Protein AF-A0A0N4YRZ8-F1 (afdb_monomer_lite)

Foldseek 3Di:
DPDWDWFFKWAQPPVNPDTDGQDPFTWTWDWDQDPVRWIWIWTAGPVRDTPDTDTDDDPDDPDDHTIDGPPPPPPDD

Structure (mmCIF, N/CA/C/O backbone):
data_AF-A0A0N4YRZ8-F1
#
_entry.id   AF-A0A0N4YRZ8-F1
#
loop_
_atom_site.group_PDB
_atom_site.id
_atom_site.type_symbol
_atom_site.label_atom_id
_atom_site.label_alt_id
_atom_site.label_comp_id
_atom_site.label_asym_id
_atom_site.label_entity_id
_atom_site.label_seq_id
_atom_site.pdbx_PDB_ins_code
_atom_site.Cartn_x
_atom_site.Cartn_y
_atom_site.Cartn_z
_atom_site.occupancy
_atom_site.B_iso_or_equiv
_atom_site.auth_seq_id
_atom_site.auth_comp_id
_atom_site.auth_asym_id
_atom_site.auth_atom_id
_atom_site.pdbx_PDB_model_num
ATOM 1 N N . MET A 1 1 ? 5.146 -11.733 -10.588 1.00 78.50 1 MET A N 1
ATOM 2 C CA . MET A 1 1 ? 4.561 -11.333 -9.285 1.00 78.50 1 MET A CA 1
ATOM 3 C C . MET A 1 1 ? 5.666 -11.400 -8.240 1.00 78.50 1 MET A C 1
ATOM 5 O O . MET A 1 1 ? 6.411 -12.366 -8.289 1.00 78.50 1 MET A O 1
ATOM 9 N N . LEU A 1 2 ? 5.830 -10.382 -7.385 1.00 82.44 2 LEU A N 1
ATOM 10 C CA . LEU A 1 2 ? 6.908 -10.323 -6.379 1.00 82.44 2 LEU A CA 1
ATOM 11 C C . LEU A 1 2 ? 6.429 -10.787 -5.000 1.00 82.44 2 LEU A C 1
ATOM 13 O O . LEU A 1 2 ? 7.112 -11.563 -4.346 1.00 82.44 2 LEU A O 1
ATOM 17 N N . ALA A 1 3 ? 5.252 -10.328 -4.572 1.00 84.88 3 ALA A N 1
ATOM 18 C CA . ALA A 1 3 ? 4.641 -10.734 -3.313 1.00 84.88 3 ALA A CA 1
ATOM 19 C C . ALA A 1 3 ? 3.118 -10.616 -3.384 1.00 84.88 3 ALA A C 1
ATOM 21 O O . ALA A 1 3 ? 2.569 -9.850 -4.185 1.00 84.88 3 ALA A O 1
ATOM 22 N N . ARG A 1 4 ? 2.447 -11.373 -2.518 1.00 86.69 4 ARG A N 1
ATOM 23 C CA . ARG A 1 4 ? 1.004 -11.322 -2.319 1.00 86.69 4 ARG A CA 1
ATOM 24 C C . ARG A 1 4 ? 0.691 -11.638 -0.865 1.00 86.69 4 ARG A C 1
ATOM 26 O O . ARG A 1 4 ? 1.170 -12.645 -0.353 1.00 86.69 4 ARG A O 1
ATOM 33 N N . ILE A 1 5 ? -0.087 -10.781 -0.218 1.00 86.56 5 ILE A N 1
ATOM 34 C CA . ILE A 1 5 ? -0.403 -10.911 1.205 1.00 86.56 5 ILE A CA 1
ATOM 35 C C . ILE A 1 5 ? -1.805 -10.385 1.502 1.00 86.56 5 ILE A C 1
ATOM 37 O O . ILE A 1 5 ? -2.282 -9.468 0.836 1.00 86.56 5 ILE A O 1
ATOM 41 N N . ASN A 1 6 ? -2.440 -10.961 2.519 1.00 87.94 6 ASN A N 1
ATOM 42 C CA . ASN A 1 6 ? -3.599 -10.361 3.164 1.00 87.94 6 ASN A CA 1
ATOM 43 C C . ASN A 1 6 ? -3.121 -9.515 4.347 1.00 87.94 6 ASN A C 1
ATOM 45 O O . ASN A 1 6 ? -2.492 -10.060 5.251 1.00 87.94 6 ASN A O 1
ATOM 49 N N . ALA A 1 7 ? -3.415 -8.217 4.358 1.00 84.50 7 ALA A N 1
ATOM 50 C CA . ALA A 1 7 ? -3.016 -7.326 5.448 1.00 84.50 7 ALA A CA 1
ATOM 51 C C . ALA A 1 7 ? -4.069 -6.249 5.722 1.00 84.50 7 ALA A C 1
ATOM 53 O O . ALA A 1 7 ? -4.862 -5.903 4.848 1.00 84.50 7 ALA A O 1
ATOM 54 N N . GLU A 1 8 ? -4.051 -5.699 6.929 1.00 88.56 8 GLU A N 1
ATOM 55 C CA . GLU A 1 8 ? -4.770 -4.469 7.252 1.00 88.56 8 GLU A CA 1
ATOM 56 C C . GLU A 1 8 ? -4.029 -3.268 6.649 1.00 88.56 8 GLU A C 1
ATOM 58 O O . GLU A 1 8 ? -2.794 -3.245 6.593 1.00 88.56 8 GLU A O 1
ATOM 63 N N . LEU A 1 9 ? -4.782 -2.274 6.176 1.00 84.12 9 LEU A N 1
ATOM 64 C CA . LEU A 1 9 ? -4.227 -1.072 5.561 1.00 84.12 9 LEU A CA 1
ATOM 65 C C . LEU A 1 9 ? -4.505 0.142 6.442 1.00 84.12 9 LEU A C 1
ATOM 67 O O . LEU A 1 9 ? -5.657 0.418 6.777 1.00 84.12 9 LEU A O 1
ATOM 71 N N . PHE A 1 10 ? -3.444 0.879 6.763 1.00 86.31 10 PHE A N 1
ATOM 72 C CA . PHE A 1 10 ? -3.506 2.097 7.556 1.00 86.31 10 PHE A CA 1
ATOM 73 C C . PHE A 1 10 ? -2.913 3.279 6.788 1.00 86.31 10 PHE A C 1
ATOM 75 O O . PHE A 1 10 ? -1.928 3.129 6.061 1.00 86.31 10 PHE A O 1
ATOM 82 N N . GLU A 1 11 ? -3.489 4.455 7.001 1.00 83.44 11 GLU A N 1
ATOM 83 C CA . GLU A 1 11 ? -2.965 5.746 6.566 1.00 83.44 11 GLU A CA 1
ATOM 84 C C . GLU A 1 11 ? -2.563 6.579 7.784 1.00 83.44 11 GLU A C 1
ATOM 86 O O . GLU A 1 11 ? -3.176 6.488 8.849 1.00 83.44 11 GLU A O 1
ATOM 91 N N . LEU A 1 12 ? -1.503 7.372 7.653 1.00 81.00 12 LEU A N 1
ATOM 92 C CA . LEU A 1 12 ? -1.118 8.303 8.704 1.00 81.00 12 LEU A CA 1
ATOM 93 C C . LEU A 1 12 ? -2.120 9.463 8.709 1.00 81.00 12 LEU A C 1
ATOM 95 O O . LEU A 1 12 ? -2.470 9.987 7.652 1.00 81.00 12 LEU A O 1
ATOM 99 N N . SER A 1 13 ? -2.591 9.870 9.886 1.00 83.69 13 SER A N 1
ATOM 100 C CA . SER A 1 13 ? -3.458 11.037 10.010 1.00 83.69 13 SER A CA 1
ATOM 101 C C . SER A 1 13 ? -2.768 12.289 9.456 1.00 83.69 13 SER A C 1
ATOM 103 O O . SER A 1 13 ? -1.543 12.389 9.521 1.00 83.69 13 SER A O 1
ATOM 105 N N . PRO A 1 14 ? -3.522 13.291 8.965 1.00 81.06 14 PRO A N 1
ATOM 106 C CA . PRO A 1 14 ? -2.931 14.500 8.381 1.00 81.06 14 PRO A CA 1
ATOM 107 C C . PRO A 1 14 ? -2.002 15.276 9.326 1.00 81.06 14 PRO A C 1
ATOM 109 O O . PRO A 1 14 ? -1.107 15.979 8.876 1.00 81.06 14 PRO A O 1
ATOM 112 N N . ASP A 1 15 ? -2.223 15.154 10.636 1.00 86.56 15 ASP A N 1
ATOM 113 C CA . ASP A 1 15 ? -1.387 15.752 11.682 1.00 86.56 15 ASP A CA 1
ATOM 114 C C . ASP A 1 15 ? -0.148 14.908 12.045 1.00 86.56 15 ASP A C 1
ATOM 116 O O . ASP A 1 15 ? 0.648 15.315 12.888 1.00 86.56 15 ASP A O 1
ATOM 120 N N . GLY A 1 16 ? 0.018 13.730 11.438 1.00 84.31 16 GLY A N 1
ATOM 121 C CA . GLY A 1 16 ? 1.145 12.830 11.664 1.00 84.31 16 GLY A CA 1
ATOM 122 C C . GLY A 1 16 ? 1.103 12.052 12.981 1.00 84.31 16 GLY A C 1
ATOM 123 O O . GLY A 1 16 ? 2.075 11.380 13.319 1.00 84.31 16 GLY A O 1
ATOM 124 N N . THR A 1 17 ? 0.019 12.141 13.755 1.00 86.69 17 THR A N 1
ATOM 125 C CA . THR A 1 17 ? 0.009 11.652 15.144 1.00 86.69 17 THR A CA 1
ATOM 126 C C . THR A 1 17 ? -0.478 10.216 15.318 1.00 86.69 17 THR A C 1
ATOM 128 O O . THR A 1 17 ? -0.147 9.581 16.320 1.00 86.69 17 THR A O 1
ATOM 131 N N . LYS A 1 18 ? -1.270 9.682 14.382 1.00 86.62 18 LYS A N 1
ATOM 132 C CA . LYS A 1 18 ? -1.897 8.359 14.521 1.00 86.62 18 LYS A CA 1
ATOM 133 C C . LYS A 1 18 ? -2.076 7.653 13.186 1.00 86.62 18 LYS A C 1
ATOM 135 O O . LYS A 1 18 ? -2.289 8.281 12.158 1.00 86.62 18 LYS A O 1
ATOM 140 N N . TRP A 1 19 ? -2.066 6.327 13.229 1.00 85.69 19 TRP A N 1
ATOM 141 C CA . TRP A 1 19 ? -2.425 5.483 12.094 1.00 85.69 19 TRP A CA 1
ATOM 142 C C . TRP A 1 19 ? -3.927 5.201 12.117 1.00 85.69 19 TRP A C 1
ATOM 144 O O . TRP A 1 19 ? -4.465 4.726 13.118 1.00 85.69 19 TRP A O 1
ATOM 154 N N . LEU A 1 20 ? -4.605 5.520 11.022 1.00 85.56 20 LEU A N 1
ATOM 155 C CA . LEU A 1 20 ? -6.035 5.333 10.826 1.00 85.56 20 LEU A CA 1
ATOM 1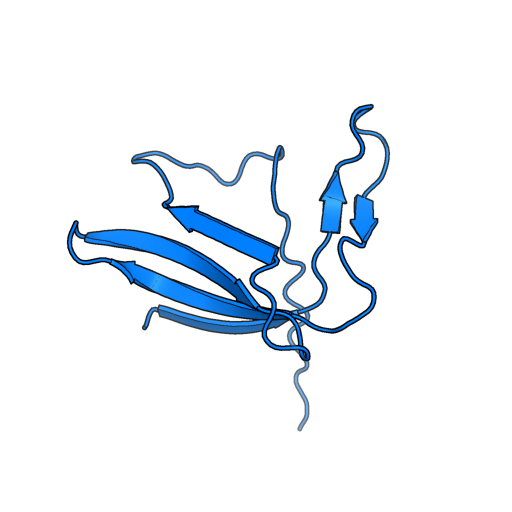56 C C . LEU A 1 20 ? -6.258 4.177 9.859 1.00 85.56 20 LEU A C 1
ATOM 158 O O . LEU A 1 20 ? -5.658 4.126 8.791 1.00 85.56 20 LEU A O 1
ATOM 162 N N . MET A 1 21 ? -7.111 3.233 10.241 1.00 87.81 21 MET A N 1
ATOM 163 C CA . MET A 1 21 ? -7.463 2.111 9.378 1.00 87.81 21 MET A CA 1
ATOM 164 C C . MET A 1 21 ? -8.280 2.619 8.184 1.00 87.81 21 MET A C 1
ATOM 166 O O . MET A 1 21 ? -9.301 3.280 8.375 1.00 87.81 21 MET A O 1
ATOM 170 N N . VAL A 1 22 ? -7.833 2.308 6.965 1.00 85.62 22 VAL A N 1
ATOM 171 C CA . VAL A 1 22 ? -8.443 2.816 5.722 1.00 85.62 22 VAL A CA 1
ATOM 172 C C . VAL A 1 22 ? -9.783 2.127 5.434 1.00 85.62 22 VAL A C 1
ATOM 174 O O . VAL A 1 22 ? -10.734 2.752 4.972 1.00 85.62 22 VAL A O 1
ATOM 177 N N . ASP A 1 23 ? -9.873 0.829 5.724 1.00 84.81 23 ASP A N 1
ATOM 178 C CA . ASP A 1 23 ? -11.097 0.022 5.674 1.00 84.81 23 ASP A CA 1
ATOM 179 C C . ASP A 1 23 ? -10.972 -1.072 6.741 1.00 84.81 23 ASP A C 1
ATOM 181 O O . ASP A 1 23 ? -9.886 -1.619 6.937 1.00 84.81 23 ASP A O 1
ATOM 185 N N . SER A 1 24 ? -12.072 -1.412 7.413 1.00 87.25 24 SER A N 1
ATOM 186 C CA . SER A 1 24 ? -12.088 -2.440 8.462 1.00 87.25 24 SER A CA 1
ATOM 187 C C . SER A 1 24 ? -11.918 -3.869 7.946 1.00 87.25 24 SER A C 1
ATOM 189 O O . SER A 1 24 ? -11.808 -4.808 8.733 1.00 87.25 24 SER A O 1
ATOM 191 N N . ARG A 1 25 ? -11.922 -4.062 6.625 1.00 89.00 25 ARG A N 1
ATOM 192 C CA . ARG A 1 25 ? -11.710 -5.361 5.987 1.00 89.00 25 ARG A CA 1
ATOM 193 C C . ARG A 1 25 ? -10.240 -5.573 5.645 1.00 89.00 25 ARG A C 1
ATOM 195 O O . ARG A 1 25 ? -9.552 -4.663 5.190 1.00 89.00 25 ARG A O 1
ATOM 202 N N . MET A 1 26 ? -9.804 -6.829 5.736 1.00 88.69 26 MET A N 1
ATOM 203 C CA . MET A 1 26 ? -8.499 -7.256 5.230 1.00 88.69 26 MET A CA 1
ATOM 204 C C . MET A 1 26 ? -8.352 -6.926 3.742 1.00 88.69 26 MET A C 1
ATOM 206 O O . MET A 1 26 ? -9.240 -7.220 2.934 1.00 88.69 26 MET A O 1
ATOM 210 N N . MET A 1 27 ? -7.205 -6.363 3.378 1.00 90.38 27 MET A N 1
ATOM 211 C CA . MET A 1 27 ? -6.842 -6.076 1.999 1.00 90.38 27 MET A CA 1
ATOM 212 C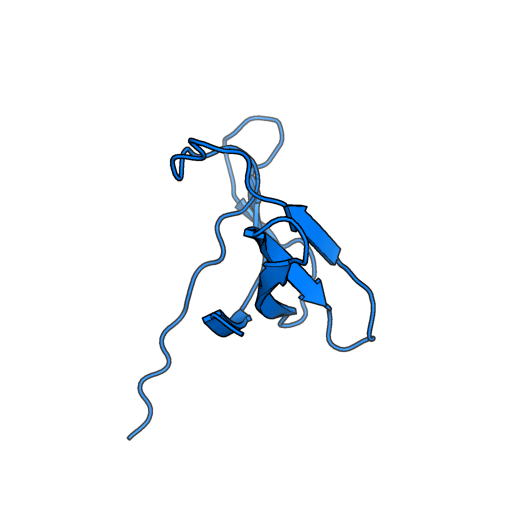 C . MET A 1 27 ? -6.090 -7.236 1.388 1.00 90.38 27 MET A C 1
ATOM 214 O O . MET A 1 27 ? -5.176 -7.790 1.994 1.00 90.38 27 MET A O 1
ATOM 218 N N . TYR A 1 28 ? -6.402 -7.513 0.132 1.00 92.88 28 TYR A N 1
ATOM 219 C CA . TYR A 1 28 ? -5.551 -8.300 -0.730 1.00 92.88 28 TYR A CA 1
ATOM 220 C C . TYR A 1 28 ? -4.511 -7.401 -1.390 1.00 92.88 28 TYR A C 1
ATOM 222 O O . TYR A 1 28 ? -4.823 -6.631 -2.302 1.00 92.88 28 TYR A O 1
ATOM 230 N N . ILE A 1 29 ? -3.268 -7.495 -0.928 1.00 90.62 29 ILE A N 1
ATOM 231 C CA . ILE A 1 29 ? -2.159 -6.686 -1.421 1.00 90.62 29 ILE A CA 1
ATOM 232 C C . ILE A 1 29 ? -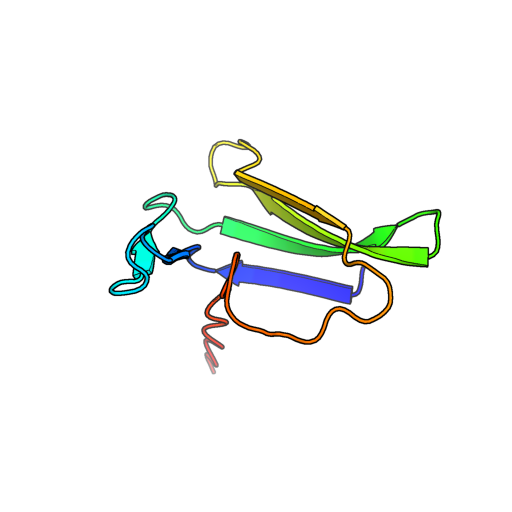1.336 -7.509 -2.406 1.00 90.62 29 ILE A C 1
ATOM 234 O O . ILE A 1 29 ? -0.865 -8.603 -2.093 1.00 90.62 29 ILE A O 1
ATOM 238 N N . SER A 1 30 ? -1.144 -6.970 -3.607 1.00 91.44 30 SER A N 1
ATOM 239 C CA . SER A 1 30 ? -0.284 -7.542 -4.641 1.00 91.44 30 SER A CA 1
ATOM 240 C C . SER A 1 30 ? 0.851 -6.579 -4.976 1.00 91.44 30 SER A C 1
ATOM 242 O O . SER A 1 30 ? 0.613 -5.412 -5.284 1.00 91.44 30 SER A O 1
ATOM 244 N N . VAL A 1 31 ? 2.082 -7.093 -4.963 1.00 89.00 31 VAL A N 1
ATOM 245 C CA . VAL A 1 31 ? 3.293 -6.365 -5.359 1.00 89.00 31 VAL A CA 1
ATOM 246 C C . VAL A 1 31 ? 3.885 -7.036 -6.592 1.00 89.00 31 VAL A C 1
ATOM 248 O O . VAL A 1 31 ? 4.135 -8.246 -6.603 1.00 89.00 31 VAL A O 1
ATOM 251 N N . TYR A 1 32 ? 4.101 -6.277 -7.662 1.00 87.19 32 TYR A N 1
ATOM 252 C CA . TYR A 1 32 ? 4.593 -6.813 -8.932 1.00 87.19 32 TYR A CA 1
ATOM 253 C C . TYR A 1 32 ? 5.368 -5.766 -9.735 1.00 87.19 32 TYR A C 1
ATOM 255 O O . TYR A 1 32 ? 5.244 -4.573 -9.489 1.00 87.19 32 TYR A O 1
ATOM 263 N N . ARG A 1 33 ? 6.184 -6.215 -10.695 1.00 88.31 33 ARG A N 1
ATOM 264 C CA . ARG A 1 33 ? 6.789 -5.326 -11.696 1.00 88.31 33 ARG A CA 1
ATOM 265 C C . ARG A 1 33 ? 5.794 -5.103 -12.829 1.00 88.31 33 ARG A C 1
ATOM 267 O O . ARG A 1 33 ? 5.218 -6.076 -13.314 1.00 88.31 33 ARG A O 1
ATOM 274 N N . ASN A 1 34 ? 5.565 -3.849 -13.202 1.00 88.06 34 ASN A N 1
ATOM 275 C CA . ASN A 1 34 ? 4.735 -3.489 -14.348 1.00 88.06 34 ASN A CA 1
ATOM 276 C C . ASN A 1 34 ? 5.543 -3.540 -15.661 1.00 88.06 34 ASN A C 1
ATOM 278 O O . ASN A 1 34 ? 6.735 -3.836 -15.658 1.00 88.06 34 ASN A O 1
ATOM 282 N N . GLU A 1 35 ? 4.895 -3.225 -16.783 1.00 89.69 35 GLU A N 1
ATOM 283 C CA . GLU A 1 35 ? 5.499 -3.268 -18.128 1.00 89.69 35 GLU A CA 1
ATOM 284 C C . GLU A 1 35 ? 6.672 -2.292 -18.312 1.00 89.69 35 GLU A C 1
ATOM 286 O O . GLU A 1 35 ? 7.546 -2.520 -19.140 1.00 89.69 35 GLU A O 1
ATOM 291 N N . ALA A 1 36 ? 6.730 -1.233 -17.501 1.00 88.81 36 ALA A N 1
ATOM 292 C CA . ALA A 1 36 ? 7.827 -0.268 -17.483 1.00 88.81 36 ALA A CA 1
ATOM 293 C C . ALA A 1 36 ? 8.951 -0.651 -16.496 1.00 88.81 36 ALA A C 1
ATOM 295 O O . ALA A 1 36 ? 9.749 0.208 -16.118 1.00 88.81 36 ALA A O 1
ATOM 296 N N . ASP A 1 37 ? 8.973 -1.903 -16.027 1.00 86.94 37 ASP A N 1
ATOM 297 C CA . ASP A 1 37 ? 9.901 -2.442 -15.023 1.00 86.94 37 ASP A CA 1
ATOM 298 C C . ASP A 1 37 ? 9.897 -1.687 -13.675 1.00 86.94 37 ASP A C 1
ATOM 300 O O . ASP A 1 37 ? 10.871 -1.673 -12.919 1.00 86.94 37 ASP A O 1
ATOM 304 N N . ARG A 1 38 ? 8.770 -1.053 -13.330 1.00 84.75 38 ARG A N 1
ATOM 305 C CA . ARG A 1 38 ? 8.577 -0.379 -12.038 1.00 84.75 38 ARG A CA 1
ATOM 306 C C . ARG A 1 38 ? 7.782 -1.256 -11.086 1.00 84.75 38 ARG A C 1
ATOM 308 O O . ARG A 1 38 ? 6.880 -1.984 -11.497 1.00 84.75 38 ARG A O 1
ATOM 315 N N . VAL A 1 39 ? 8.084 -1.160 -9.794 1.00 84.75 39 VAL A N 1
ATOM 316 C CA . VAL A 1 39 ? 7.320 -1.867 -8.761 1.00 84.75 39 VAL A CA 1
ATOM 317 C C . VAL A 1 39 ? 5.974 -1.174 -8.578 1.00 84.75 39 VAL A C 1
ATOM 319 O O . VAL A 1 39 ? 5.923 0.024 -8.321 1.00 84.75 39 VAL A O 1
ATOM 322 N N . ARG A 1 40 ? 4.887 -1.929 -8.700 1.00 88.50 40 ARG A N 1
ATOM 323 C CA . ARG A 1 40 ? 3.514 -1.496 -8.447 1.00 88.50 40 ARG A CA 1
ATOM 324 C C . ARG A 1 40 ? 2.953 -2.246 -7.247 1.00 88.50 40 ARG A C 1
ATOM 326 O O . ARG A 1 40 ? 3.172 -3.452 -7.113 1.00 88.50 40 ARG A O 1
ATOM 333 N N . ILE A 1 41 ? 2.240 -1.520 -6.396 1.00 89.19 41 ILE A N 1
ATOM 334 C CA . ILE A 1 41 ? 1.529 -2.037 -5.229 1.00 89.19 41 ILE A CA 1
ATOM 335 C C . ILE A 1 41 ? 0.049 -1.739 -5.436 1.00 89.19 41 ILE A C 1
ATOM 337 O O . ILE A 1 41 ? -0.328 -0.581 -5.606 1.00 89.19 41 ILE A O 1
ATOM 341 N N . ALA A 1 42 ? -0.776 -2.781 -5.410 1.00 91.81 42 ALA A N 1
ATOM 342 C CA . ALA A 1 42 ? -2.226 -2.660 -5.453 1.00 91.81 42 ALA A CA 1
ATOM 343 C C . ALA A 1 42 ? -2.837 -3.326 -4.216 1.00 91.81 42 ALA A C 1
ATOM 345 O O . ALA A 1 42 ? -2.479 -4.462 -3.902 1.00 91.81 42 ALA A O 1
ATOM 346 N N . ALA A 1 43 ? -3.755 -2.635 -3.541 1.00 91.69 43 ALA A N 1
ATOM 347 C CA . ALA A 1 43 ? -4.554 -3.164 -2.441 1.00 91.69 43 ALA A CA 1
ATOM 348 C C . ALA A 1 43 ? -6.030 -3.151 -2.840 1.00 91.69 43 ALA A C 1
ATOM 350 O O . ALA A 1 43 ? -6.586 -2.101 -3.174 1.00 91.69 43 ALA A O 1
ATOM 351 N N . VAL A 1 44 ? -6.652 -4.325 -2.806 1.00 93.56 44 VAL A N 1
ATOM 352 C CA . VAL A 1 44 ? -8.061 -4.518 -3.151 1.00 93.56 44 VAL A CA 1
ATOM 353 C C . VAL A 1 44 ? -8.784 -5.069 -1.930 1.00 93.56 44 VAL A C 1
ATOM 355 O O . VAL A 1 44 ? -8.321 -6.034 -1.320 1.00 93.56 44 VAL A O 1
ATOM 358 N N . SER A 1 45 ? -9.907 -4.463 -1.558 1.00 90.81 45 SER A N 1
ATOM 359 C CA . SER A 1 45 ? -10.722 -4.943 -0.444 1.00 90.81 45 SER A CA 1
ATOM 360 C C . SER A 1 45 ? -11.477 -6.219 -0.820 1.00 90.81 45 SER A C 1
ATOM 362 O O . SER A 1 45 ? -11.643 -6.557 -1.993 1.00 90.81 45 SER A O 1
ATOM 364 N N . GLN A 1 46 ? -12.030 -6.907 0.178 1.00 87.25 46 GLN A N 1
ATOM 365 C CA . GLN A 1 46 ? -12.879 -8.085 -0.045 1.00 87.25 46 GLN A CA 1
ATOM 366 C C . GLN A 1 46 ? -14.131 -7.803 -0.894 1.00 87.25 46 GLN A C 1
ATOM 368 O O . GLN A 1 46 ? -14.712 -8.732 -1.444 1.00 87.25 46 GLN A O 1
ATOM 373 N N . THR A 1 47 ? -14.544 -6.538 -1.039 1.00 89.38 47 THR A N 1
ATOM 374 C CA . THR A 1 47 ? -15.660 -6.155 -1.921 1.00 89.38 47 THR A CA 1
ATOM 375 C C . THR A 1 47 ? -15.222 -5.940 -3.373 1.00 89.38 47 THR A C 1
ATOM 377 O O . THR A 1 47 ? -16.022 -5.490 -4.187 1.00 89.38 47 THR A O 1
ATOM 380 N N . GLY A 1 48 ? -13.949 -6.186 -3.699 1.00 90.25 48 GLY A N 1
ATOM 381 C CA . GLY A 1 48 ? -13.374 -5.944 -5.023 1.00 90.25 48 GLY A CA 1
ATOM 382 C C . GLY A 1 48 ? -13.031 -4.478 -5.299 1.00 90.25 48 GLY A C 1
ATOM 383 O O . GLY A 1 48 ? -12.620 -4.147 -6.408 1.00 90.25 48 GLY A O 1
ATOM 384 N N . ARG A 1 49 ? -13.178 -3.584 -4.311 1.00 90.81 49 ARG A N 1
ATOM 385 C CA . ARG A 1 49 ? -12.826 -2.168 -4.463 1.00 90.81 49 ARG A CA 1
ATOM 386 C C . ARG A 1 49 ? -11.313 -2.004 -4.360 1.00 90.81 49 ARG A C 1
ATOM 388 O O . ARG A 1 49 ? -10.720 -2.392 -3.357 1.00 90.81 49 ARG A O 1
ATOM 395 N N . THR A 1 50 ? -10.700 -1.365 -5.349 1.00 91.94 50 THR A N 1
ATOM 396 C CA . THR A 1 50 ? -9.311 -0.904 -5.242 1.00 91.94 50 THR A CA 1
ATOM 397 C C . THR A 1 50 ? -9.231 0.256 -4.255 1.00 91.94 50 THR A C 1
ATOM 399 O O . THR A 1 50 ? -9.940 1.253 -4.402 1.00 91.94 50 THR A O 1
ATOM 402 N N . VAL A 1 51 ? -8.380 0.110 -3.244 1.00 89.12 51 VAL A N 1
ATOM 403 C CA . VAL A 1 51 ? -8.176 1.097 -2.173 1.00 89.12 51 VAL A CA 1
ATOM 404 C C . VAL A 1 51 ? -6.829 1.799 -2.327 1.00 89.12 51 VAL A C 1
ATOM 406 O O . VAL A 1 51 ? -6.730 2.996 -2.090 1.00 89.12 51 VAL A O 1
ATOM 409 N N . LEU A 1 52 ? -5.814 1.073 -2.796 1.00 87.94 52 LEU A N 1
ATOM 410 C CA . LEU A 1 52 ? -4.507 1.619 -3.143 1.00 87.94 52 LEU A CA 1
ATOM 411 C C . LEU A 1 52 ? -4.086 1.077 -4.500 1.00 87.94 52 LEU A C 1
ATOM 413 O O . LEU A 1 52 ? -4.197 -0.122 -4.752 1.00 87.94 52 LEU A O 1
ATOM 417 N N . ASP A 1 53 ? -3.541 1.947 -5.337 1.00 90.12 53 ASP A N 1
ATOM 418 C CA . ASP A 1 53 ? -2.882 1.558 -6.574 1.00 90.12 53 ASP A CA 1
ATOM 419 C C . ASP A 1 53 ? -1.776 2.561 -6.886 1.00 90.12 53 ASP A C 1
ATOM 421 O O . ASP A 1 53 ? -2.039 3.700 -7.268 1.00 90.12 53 ASP A O 1
ATOM 425 N N . THR A 1 54 ? -0.530 2.163 -6.641 1.00 85.81 54 THR A N 1
ATOM 426 C CA . THR A 1 54 ? 0.613 3.069 -6.749 1.00 85.81 54 THR A CA 1
ATOM 427 C C . THR A 1 54 ? 1.816 2.402 -7.394 1.00 85.81 54 THR A C 1
ATOM 429 O O . THR A 1 54 ? 2.059 1.204 -7.230 1.00 85.81 54 THR A O 1
ATOM 432 N N . VAL A 1 55 ? 2.588 3.195 -8.133 1.00 85.94 55 VAL A N 1
ATOM 433 C CA . VAL A 1 55 ? 3.852 2.788 -8.747 1.00 85.94 55 VAL A CA 1
ATOM 434 C C . VAL A 1 55 ? 4.984 3.468 -7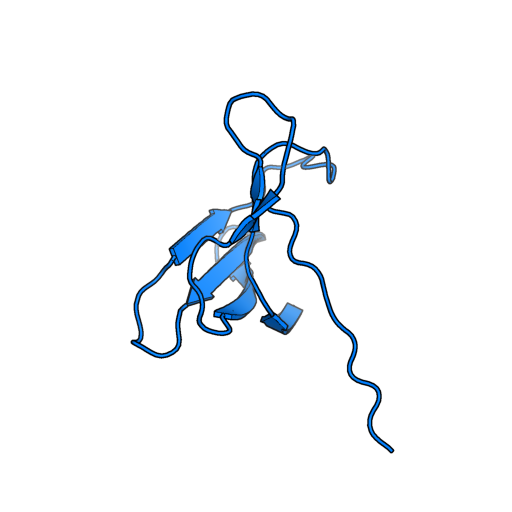.994 1.00 85.94 55 VAL A C 1
ATOM 436 O O . VAL A 1 55 ? 5.031 4.692 -7.899 1.00 85.94 55 VAL A O 1
ATOM 439 N N . LEU A 1 56 ? 5.92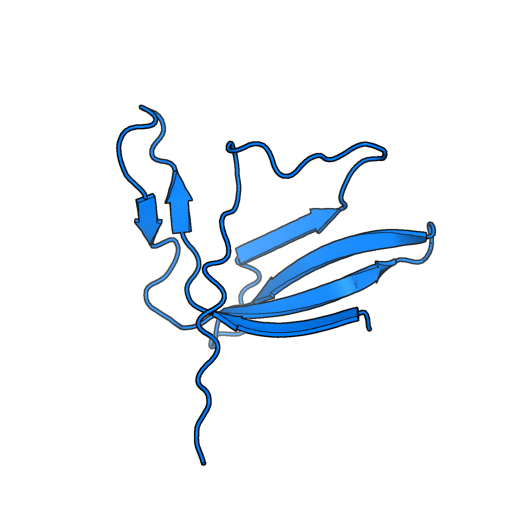4 2.675 -7.493 1.00 77.62 56 LEU A N 1
ATOM 440 C CA . LEU A 1 56 ? 7.091 3.183 -6.792 1.00 77.62 56 LEU A CA 1
ATOM 441 C C . LEU A 1 56 ? 8.020 3.905 -7.775 1.00 77.62 56 LEU A C 1
ATOM 443 O O . LEU A 1 56 ? 8.420 3.363 -8.812 1.00 77.62 56 LEU A O 1
ATOM 447 N N . GLY A 1 57 ? 8.363 5.147 -7.433 1.00 68.06 57 GLY A N 1
ATOM 448 C CA . GLY A 1 57 ? 9.360 5.934 -8.147 1.00 68.06 57 GLY A CA 1
ATOM 449 C C . GLY A 1 57 ? 10.770 5.358 -7.990 1.00 68.06 57 GLY A C 1
ATOM 450 O O . GLY A 1 57 ? 11.080 4.634 -7.041 1.00 68.06 57 GLY A O 1
ATOM 451 N N . LYS A 1 58 ? 11.657 5.703 -8.928 1.00 59.31 58 LYS A N 1
ATOM 452 C CA . LYS A 1 58 ? 13.081 5.357 -8.840 1.00 59.31 58 LYS A CA 1
ATOM 453 C C . LYS A 1 58 ? 13.679 6.084 -7.627 1.00 59.31 58 LYS A C 1
ATOM 455 O O . LYS A 1 58 ? 13.682 7.308 -7.608 1.00 59.31 58 LYS A O 1
ATOM 460 N N . GLY A 1 59 ? 14.159 5.339 -6.630 1.00 54.50 59 GLY A N 1
ATOM 461 C CA . GLY A 1 59 ? 14.699 5.907 -5.387 1.00 54.50 59 GLY A CA 1
ATOM 462 C C . GLY A 1 59 ? 13.696 6.038 -4.237 1.00 54.50 59 GLY A C 1
ATOM 463 O O . GLY A 1 59 ? 14.014 6.701 -3.256 1.00 54.50 59 GLY A O 1
ATOM 464 N N . ALA A 1 60 ? 12.516 5.411 -4.327 1.00 52.97 60 ALA A N 1
ATOM 465 C CA . ALA A 1 60 ? 11.613 5.286 -3.186 1.00 52.97 60 ALA A CA 1
ATOM 466 C C . ALA A 1 60 ? 12.310 4.525 -2.038 1.00 52.97 60 ALA A C 1
ATOM 468 O O . ALA A 1 60 ? 12.343 3.295 -2.018 1.00 52.97 60 ALA A O 1
ATOM 469 N N . LEU A 1 61 ? 12.902 5.267 -1.098 1.00 46.00 61 LEU A N 1
ATOM 470 C CA . LEU A 1 61 ? 13.177 4.776 0.246 1.00 46.00 61 LEU A CA 1
ATOM 471 C C . LEU A 1 61 ? 11.831 4.637 0.962 1.00 46.00 61 LEU A C 1
ATOM 473 O O . LEU A 1 61 ? 10.958 5.491 0.809 1.00 46.00 61 LEU A O 1
ATOM 477 N N . PHE A 1 62 ? 11.669 3.586 1.764 1.00 53.25 62 PHE A N 1
ATOM 478 C CA . PHE A 1 62 ? 10.560 3.468 2.709 1.00 53.25 62 PHE A CA 1
ATOM 479 C C . PHE A 1 62 ? 10.683 4.576 3.771 1.00 53.25 62 PHE A C 1
ATOM 481 O O . PHE A 1 62 ? 11.218 4.358 4.852 1.00 53.25 62 PHE A O 1
ATOM 488 N N . ALA A 1 63 ? 10.232 5.782 3.435 1.00 39.25 63 ALA A N 1
ATOM 489 C CA . ALA A 1 63 ? 10.175 6.943 4.309 1.00 39.25 63 ALA A CA 1
ATOM 490 C C . ALA A 1 63 ? 8.722 7.452 4.362 1.00 39.25 63 ALA A C 1
ATOM 492 O O . ALA A 1 63 ? 8.287 8.290 3.584 1.00 39.25 63 ALA A O 1
ATOM 493 N N . ASN A 1 64 ? 7.970 6.825 5.263 1.00 41.38 64 ASN A N 1
ATOM 494 C CA . ASN A 1 64 ? 7.089 7.453 6.252 1.00 41.38 64 ASN A CA 1
ATOM 495 C C . ASN A 1 64 ? 5.902 8.364 5.869 1.00 41.38 64 ASN A C 1
ATOM 497 O O . ASN A 1 64 ? 5.367 8.973 6.785 1.00 41.38 64 ASN A O 1
ATOM 501 N N . GLU A 1 65 ? 5.423 8.469 4.624 1.00 39.22 65 GLU A N 1
ATOM 502 C CA . GLU A 1 65 ? 4.300 9.414 4.389 1.00 39.22 65 GLU A CA 1
ATOM 503 C C . GLU A 1 65 ? 3.068 8.911 3.639 1.00 39.22 65 GLU A C 1
ATOM 505 O O . GLU A 1 65 ? 2.131 9.689 3.479 1.00 39.22 65 GLU A O 1
ATOM 510 N N . THR A 1 66 ? 2.950 7.643 3.217 1.00 47.25 66 THR A N 1
ATOM 511 C CA . THR A 1 66 ? 1.649 7.242 2.623 1.00 47.25 66 THR A CA 1
ATOM 512 C C . THR A 1 66 ? 1.167 5.821 2.859 1.00 47.25 66 THR A C 1
ATOM 514 O O . THR A 1 66 ? -0.039 5.651 2.948 1.00 47.25 66 THR A O 1
ATOM 517 N N . VAL A 1 67 ? 1.993 4.787 3.028 1.00 45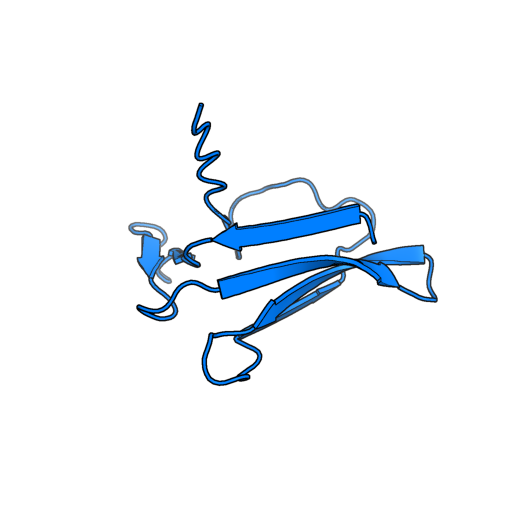.03 67 VAL A N 1
ATOM 518 C CA . VAL A 1 67 ? 1.438 3.446 3.305 1.00 45.03 67 VAL A CA 1
ATOM 519 C C . VAL A 1 67 ? 2.418 2.607 4.112 1.00 45.03 67 VAL A C 1
ATOM 521 O O . VAL A 1 67 ? 3.432 2.156 3.581 1.00 45.03 67 VAL A O 1
ATOM 524 N N . VAL A 1 68 ? 2.092 2.342 5.378 1.00 49.16 68 VAL A N 1
ATOM 525 C CA . VAL A 1 68 ? 2.689 1.229 6.124 1.00 49.16 68 VAL A CA 1
ATOM 526 C C . VAL A 1 68 ? 1.722 0.057 6.002 1.00 49.16 68 VAL A C 1
ATOM 528 O O . VAL A 1 68 ? 0.697 0.003 6.675 1.00 49.16 68 VAL A O 1
ATOM 531 N N . ALA A 1 69 ? 2.031 -0.887 5.113 1.00 46.31 69 ALA A N 1
ATOM 532 C CA . ALA A 1 69 ? 1.417 -2.205 5.185 1.00 46.31 69 ALA A CA 1
ATOM 533 C C . ALA A 1 69 ? 2.078 -2.936 6.357 1.00 46.31 69 ALA A C 1
ATOM 535 O O . ALA A 1 69 ? 3.246 -3.325 6.266 1.00 46.31 69 ALA A O 1
ATOM 536 N N . LEU A 1 70 ? 1.363 -3.088 7.473 1.00 43.97 70 LEU A N 1
ATOM 537 C CA . LEU A 1 70 ? 1.842 -3.915 8.573 1.00 43.97 70 LEU A CA 1
ATOM 538 C C . LEU A 1 70 ? 1.726 -5.380 8.125 1.00 43.97 70 LEU A C 1
ATOM 540 O O . LEU A 1 70 ? 0.644 -5.964 8.100 1.00 43.97 70 LEU A O 1
ATOM 544 N N . LEU A 1 71 ? 2.844 -5.962 7.692 1.00 42.97 71 LEU A N 1
ATOM 545 C CA . LEU A 1 71 ? 2.916 -7.368 7.307 1.00 42.97 71 LEU A CA 1
ATOM 546 C C . LEU A 1 71 ? 2.848 -8.217 8.584 1.00 42.97 71 LEU A C 1
ATOM 548 O O . LEU A 1 71 ? 3.876 -8.497 9.198 1.00 42.97 71 LEU A O 1
ATOM 552 N N . HIS A 1 72 ? 1.652 -8.635 9.002 1.00 36.44 72 HIS A N 1
ATOM 553 C CA . HIS A 1 72 ? 1.542 -9.669 10.027 1.00 36.44 72 HIS A CA 1
ATOM 554 C C . HIS A 1 72 ? 1.903 -11.011 9.378 1.00 36.44 72 HIS A C 1
ATOM 556 O O . HIS A 1 72 ? 1.109 -11.605 8.646 1.00 36.44 72 HIS A O 1
ATOM 562 N N . LYS A 1 73 ? 3.133 -11.485 9.601 1.00 34.66 73 LYS A N 1
ATOM 563 C CA . LYS A 1 73 ? 3.513 -12.864 9.283 1.00 34.66 73 LYS A CA 1
ATOM 564 C C . LYS A 1 73 ? 2.787 -13.765 10.283 1.00 34.66 73 LYS A C 1
ATOM 566 O O . LYS A 1 73 ? 3.260 -13.942 11.397 1.00 34.66 73 LYS A O 1
ATOM 571 N N . ILE A 1 74 ? 1.623 -14.295 9.911 1.00 33.09 74 ILE A N 1
ATOM 572 C CA . ILE A 1 74 ? 1.021 -15.402 10.659 1.00 33.09 74 ILE A CA 1
ATOM 573 C C . ILE A 1 74 ? 1.835 -16.648 10.297 1.00 33.09 74 ILE A C 1
ATOM 575 O O . ILE A 1 74 ? 1.574 -17.304 9.290 1.00 33.09 74 ILE A O 1
ATOM 579 N N . GLU A 1 75 ? 2.880 -16.927 11.074 1.00 32.41 75 GLU A N 1
ATOM 580 C CA . GLU A 1 75 ? 3.440 -18.274 11.147 1.00 32.41 75 GLU A CA 1
ATOM 581 C C . GLU A 1 75 ? 2.398 -19.146 11.852 1.00 32.41 75 GLU A C 1
ATOM 583 O O . GLU A 1 75 ? 2.235 -19.064 13.065 1.00 32.41 75 GLU A O 1
ATOM 588 N N . ASN A 1 76 ? 1.650 -19.934 11.081 1.00 30.64 76 ASN A N 1
ATOM 589 C CA . ASN A 1 76 ? 0.865 -21.036 11.616 1.00 30.64 76 ASN A CA 1
ATOM 590 C C . ASN A 1 76 ? 1.492 -22.347 11.135 1.00 30.64 76 ASN A C 1
ATOM 592 O O . ASN A 1 76 ? 1.410 -22.651 9.942 1.00 30.64 76 ASN A O 1
ATOM 596 N N . SER A 1 77 ? 2.011 -23.091 12.120 1.00 37.78 77 SER A N 1
ATOM 597 C CA . SER A 1 77 ? 2.315 -24.533 12.126 1.00 37.78 77 SER A CA 1
ATOM 598 C C . SER A 1 77 ? 3.637 -24.981 11.509 1.00 37.78 77 SER A C 1
ATOM 600 O O . SER A 1 77 ? 3.751 -24.991 10.264 1.00 37.78 77 SER A O 1
#

Organism: Nippostrongylus brasiliensis (NCBI:txid27835)

Sequence (77 aa):
MLARINAELFELSPDGTKWLMVDSRMMYISVYRNEADRVRIAAVSQTGRTVLDTVLGKGALFANETVVALLHKIENS

Secondary structure (DSSP, 8-state):
--EEEEE-EEEE-TTSS-EEES-SSPEEEEEEE-TTS-EEEEEEETTS-EEEEEEPPTT----SSS-EE--------

pLDDT: mean 75.54, std 19.84, range [30.64, 93.56]

Radius of gyration: 13.24 Å; chains: 1; bounding box: 30×40×33 Å